Protein AF-A0A1G3HKA7-F1 (afdb_monomer)

Structure (mmCIF, N/CA/C/O backbone):
data_AF-A0A1G3HKA7-F1
#
_entry.id   AF-A0A1G3HKA7-F1
#
loop_
_atom_site.group_PDB
_atom_site.id
_atom_site.type_symbol
_atom_site.label_atom_id
_atom_site.label_alt_id
_atom_site.label_comp_id
_atom_site.label_asym_id
_atom_site.label_entity_id
_atom_site.label_seq_id
_atom_site.pdbx_PDB_ins_code
_atom_site.Cartn_x
_atom_site.Cartn_y
_atom_site.Cartn_z
_atom_site.occupancy
_atom_site.B_iso_or_equiv
_atom_site.auth_seq_id
_atom_site.auth_comp_id
_atom_site.auth_asym_id
_atom_site.auth_atom_id
_atom_site.pdbx_PDB_model_num
ATOM 1 N N . MET A 1 1 ? -32.199 0.121 73.602 1.00 49.81 1 MET A N 1
ATOM 2 C CA . MET A 1 1 ? -32.262 1.098 72.486 1.00 49.81 1 MET A CA 1
ATOM 3 C C . MET A 1 1 ? -31.265 0.816 71.352 1.00 49.81 1 MET A C 1
ATOM 5 O O . MET A 1 1 ? -31.538 1.232 70.237 1.00 49.81 1 MET A 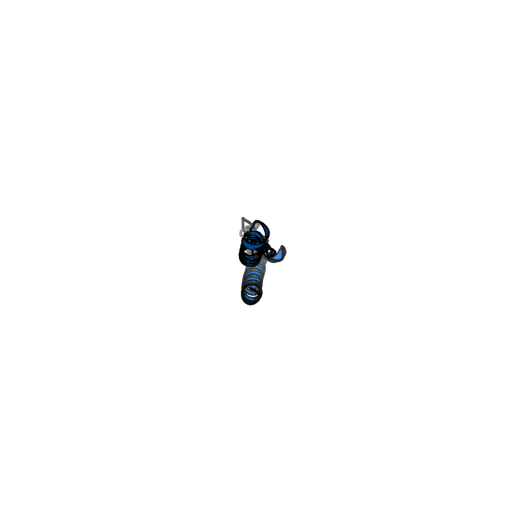O 1
ATOM 9 N N . LEU A 1 2 ? -30.203 0.025 71.576 1.00 53.94 2 LEU A N 1
ATOM 10 C CA . LEU A 1 2 ? -29.180 -0.344 70.576 1.00 53.94 2 LEU A CA 1
ATOM 11 C C . LEU A 1 2 ? -29.703 -1.103 69.331 1.00 53.94 2 LEU A C 1
ATOM 13 O O . LEU A 1 2 ? -29.152 -0.978 68.246 1.00 53.94 2 LEU A O 1
ATOM 17 N N . LYS A 1 3 ? -30.803 -1.862 69.456 1.00 55.69 3 LYS A N 1
ATOM 18 C CA . LYS A 1 3 ? -31.397 -2.624 68.336 1.00 55.69 3 LYS A CA 1
ATOM 19 C C . LYS A 1 3 ? -32.106 -1.752 67.290 1.00 55.69 3 LYS A C 1
ATOM 21 O O . LYS A 1 3 ? -32.301 -2.198 66.168 1.00 55.69 3 LYS A O 1
ATOM 26 N N . ARG A 1 4 ? -32.507 -0.525 67.645 1.00 58.28 4 ARG A N 1
ATOM 27 C CA . ARG A 1 4 ? -33.365 0.324 66.797 1.00 58.28 4 ARG A CA 1
ATOM 28 C C . ARG A 1 4 ? -32.567 1.188 65.812 1.00 58.28 4 ARG A C 1
ATOM 30 O O . ARG A 1 4 ? -33.125 1.650 64.827 1.00 58.28 4 ARG A O 1
ATOM 37 N N . THR A 1 5 ? -31.266 1.352 66.056 1.00 59.06 5 THR A N 1
ATOM 38 C CA . THR A 1 5 ? -30.319 2.089 65.202 1.00 59.06 5 THR A CA 1
ATOM 39 C C . THR A 1 5 ? -29.546 1.194 64.230 1.00 59.06 5 THR A C 1
ATOM 41 O O . THR A 1 5 ? -28.982 1.701 63.268 1.00 59.06 5 THR A O 1
ATOM 44 N N . LEU A 1 6 ? -29.553 -0.131 64.427 1.00 59.12 6 LEU A N 1
ATOM 45 C CA . LEU A 1 6 ? -28.897 -1.090 63.524 1.00 59.12 6 LEU A CA 1
ATOM 46 C C . LEU A 1 6 ? -29.649 -1.272 62.196 1.00 59.12 6 LEU A C 1
ATOM 48 O O . LEU A 1 6 ? -29.028 -1.446 61.152 1.00 59.12 6 LEU A O 1
ATOM 52 N N . LEU A 1 7 ? -30.981 -1.189 62.225 1.00 60.53 7 LEU A N 1
ATOM 53 C CA . LEU A 1 7 ? -31.828 -1.382 61.047 1.00 60.53 7 LEU A CA 1
ATOM 54 C C . LEU A 1 7 ? -31.588 -0.355 59.914 1.00 60.53 7 LEU A C 1
ATOM 56 O O . LEU A 1 7 ? -31.413 -0.782 58.774 1.00 60.53 7 LEU A O 1
ATOM 60 N N . PRO A 1 8 ? -31.539 0.972 60.170 1.00 63.72 8 PRO A N 1
ATOM 61 C CA . PRO A 1 8 ? -31.312 1.950 59.102 1.00 63.72 8 PRO A CA 1
ATOM 62 C C . PRO A 1 8 ? -29.895 1.880 58.519 1.00 63.72 8 PRO A C 1
ATOM 64 O O . PRO A 1 8 ? -29.694 2.238 57.361 1.00 63.72 8 PRO A O 1
ATOM 67 N N . LEU A 1 9 ? -28.922 1.382 59.290 1.00 62.91 9 LEU A N 1
ATOM 68 C CA . LEU A 1 9 ? -27.538 1.256 58.839 1.00 62.91 9 LEU A CA 1
ATOM 69 C C . LEU A 1 9 ? -27.397 0.177 57.754 1.00 62.91 9 LEU A C 1
ATOM 71 O O . LEU A 1 9 ? -26.706 0.388 56.767 1.00 62.91 9 LEU A O 1
ATOM 75 N N . ILE A 1 10 ? -28.118 -0.940 57.886 1.00 64.12 10 ILE A N 1
ATOM 76 C CA . ILE A 1 10 ? -28.122 -2.021 56.887 1.00 64.12 10 ILE A CA 1
ATOM 77 C C . ILE A 1 10 ? -28.792 -1.561 55.582 1.00 64.12 10 ILE A C 1
ATOM 79 O O . ILE A 1 10 ? -28.294 -1.853 54.497 1.00 64.12 10 ILE A O 1
ATOM 83 N N . VAL A 1 11 ? -29.882 -0.789 55.675 1.00 62.59 11 VAL A N 1
ATOM 84 C CA . VAL A 1 11 ? -30.581 -0.240 54.498 1.00 62.59 11 VAL A CA 1
ATOM 85 C C . VAL A 1 11 ? -29.694 0.753 53.738 1.00 62.59 11 VAL A C 1
ATOM 87 O O . VAL A 1 11 ? -29.629 0.700 52.512 1.00 62.59 11 VAL A O 1
ATOM 90 N N . ALA A 1 12 ? -28.952 1.607 54.451 1.00 61.38 12 ALA A N 1
ATOM 91 C CA . ALA A 1 12 ? -28.001 2.533 53.836 1.00 61.38 12 ALA A CA 1
ATOM 92 C C . ALA A 1 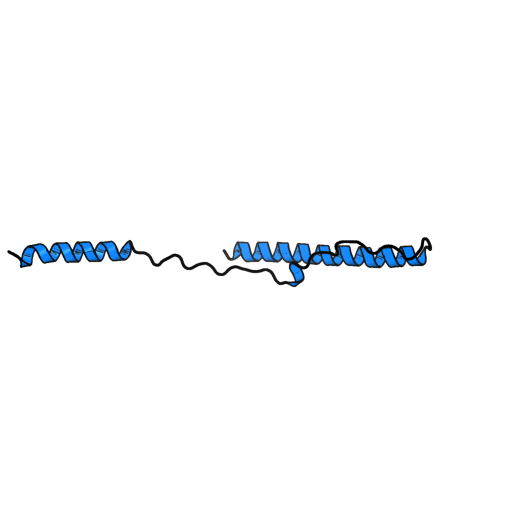12 ? -26.850 1.813 53.104 1.00 61.38 12 ALA A C 1
ATOM 94 O O . ALA A 1 12 ? -26.375 2.305 52.085 1.00 61.38 12 ALA A O 1
ATOM 95 N N . TRP A 1 13 ? -26.433 0.636 53.585 1.00 61.34 13 TRP A N 1
ATOM 96 C CA . TRP A 1 13 ? -25.372 -0.170 52.967 1.00 61.34 13 TRP A CA 1
ATOM 97 C C . TRP A 1 13 ? -25.841 -0.976 51.749 1.00 61.34 13 TRP A C 1
ATOM 99 O O . TRP A 1 13 ? -25.045 -1.249 50.856 1.00 61.34 13 TRP A O 1
ATOM 109 N N . MET A 1 14 ? -27.124 -1.343 51.670 1.00 60.84 14 MET A N 1
ATOM 110 C CA . MET A 1 14 ? -27.652 -2.012 50.474 1.00 60.84 14 MET A CA 1
ATOM 111 C C . MET A 1 14 ? -27.863 -1.047 49.300 1.00 60.84 14 MET A C 1
ATOM 113 O O . MET A 1 14 ? -27.730 -1.452 48.149 1.00 60.84 14 MET A O 1
ATOM 117 N N . LEU A 1 15 ? -28.134 0.234 49.567 1.00 56.78 15 LEU A N 1
ATOM 118 C CA . LEU A 1 15 ? -28.337 1.244 48.520 1.00 56.78 15 LEU A CA 1
ATOM 119 C C . LEU A 1 15 ? -27.031 1.703 47.849 1.00 56.78 15 LEU A C 1
ATOM 121 O O . LEU A 1 15 ? -27.060 2.148 46.704 1.00 56.78 15 LEU A O 1
ATOM 125 N N . THR A 1 16 ? -25.881 1.572 48.513 1.00 58.34 16 THR A N 1
ATOM 126 C CA . THR A 1 16 ? -24.572 1.911 47.925 1.00 58.34 16 THR A CA 1
ATOM 127 C C . THR A 1 16 ? -24.016 0.808 47.024 1.00 58.34 16 THR A C 1
ATOM 129 O O . THR A 1 16 ? -23.212 1.098 46.138 1.00 58.34 16 THR A O 1
ATOM 132 N N . ALA A 1 17 ? -24.482 -0.435 47.175 1.00 57.50 17 ALA A N 1
ATOM 133 C CA . ALA A 1 17 ? -24.015 -1.567 46.375 1.00 57.50 17 ALA A CA 1
ATOM 134 C C . ALA A 1 17 ? -24.435 -1.491 44.892 1.00 57.50 17 ALA A C 1
ATOM 136 O O . ALA A 1 17 ? -23.723 -2.010 44.040 1.00 57.50 17 ALA A O 1
ATOM 137 N N . CYS A 1 18 ? -25.535 -0.804 44.555 1.00 58.44 18 CYS A N 1
ATOM 138 C CA . CYS A 1 18 ? -25.940 -0.589 43.156 1.00 58.44 18 CYS A CA 1
ATOM 139 C C . CYS A 1 18 ? -25.278 0.632 42.492 1.00 58.44 18 CYS A C 1
ATOM 141 O O . CYS A 1 18 ? -25.322 0.743 41.270 1.00 58.44 18 CYS A O 1
ATOM 143 N N . ALA A 1 19 ? -24.667 1.539 43.265 1.00 57.97 19 ALA A N 1
ATOM 144 C CA . ALA A 1 19 ? -23.925 2.685 42.727 1.00 57.97 19 ALA A CA 1
ATOM 145 C C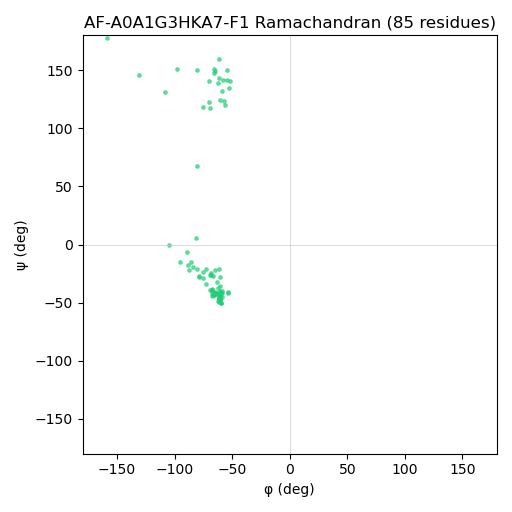 . ALA A 1 19 ? -22.453 2.343 42.433 1.00 57.97 19 ALA A C 1
ATOM 147 O O . ALA A 1 19 ? -21.819 2.987 41.598 1.00 57.97 19 ALA A O 1
ATOM 148 N N . ALA A 1 20 ? -21.921 1.301 43.078 1.00 65.06 20 ALA A N 1
ATOM 149 C CA . ALA A 1 20 ? -20.643 0.693 42.736 1.00 65.06 20 ALA A CA 1
ATOM 150 C C . ALA A 1 20 ? -20.828 -0.255 41.537 1.00 65.06 20 ALA A C 1
ATOM 152 O O . ALA A 1 20 ? -20.752 -1.475 41.666 1.00 65.06 20 ALA A O 1
ATOM 153 N N . GLY A 1 21 ? -21.138 0.310 40.367 1.00 64.44 21 GLY A N 1
ATOM 154 C CA . GLY A 1 21 ? -21.132 -0.444 39.115 1.00 64.44 21 GLY A CA 1
ATOM 155 C C . GLY A 1 21 ? -19.778 -1.128 38.902 1.00 64.44 21 GLY A C 1
ATOM 156 O O . GLY A 1 21 ? -18.746 -0.636 39.367 1.00 64.44 21 GLY A O 1
ATOM 157 N N . ALA A 1 22 ? -19.776 -2.274 38.216 1.00 70.88 22 ALA A N 1
ATOM 158 C CA . ALA A 1 22 ? -18.534 -2.935 37.831 1.00 70.88 22 ALA A CA 1
ATOM 159 C C . ALA A 1 22 ? -17.617 -1.931 37.102 1.00 70.88 22 ALA A C 1
ATOM 161 O O . ALA A 1 22 ? -18.122 -1.117 36.319 1.00 70.88 22 ALA A O 1
ATOM 162 N N . PRO A 1 23 ? -16.292 -1.956 37.345 1.00 74.00 23 PRO A N 1
ATOM 163 C CA . PRO A 1 23 ? -15.373 -1.110 36.597 1.00 74.00 23 PRO A CA 1
ATOM 164 C C . PRO A 1 23 ? -15.576 -1.357 35.094 1.00 74.00 23 PRO A C 1
ATOM 166 O O . PRO A 1 23 ? -15.816 -2.505 34.704 1.00 74.00 23 PRO A O 1
ATOM 169 N N . PRO A 1 24 ? -15.510 -0.313 34.248 1.00 72.81 24 PRO A N 1
ATOM 170 C CA . PRO A 1 24 ? -15.687 -0.480 32.815 1.00 72.81 24 PRO A CA 1
ATOM 171 C C . PRO A 1 24 ? -14.677 -1.507 32.303 1.00 72.81 24 PRO A C 1
ATOM 173 O O . PRO A 1 24 ? -13.466 -1.346 32.461 1.00 72.81 24 PRO A O 1
ATOM 176 N N . ILE A 1 25 ? -15.187 -2.589 31.717 1.00 77.19 25 ILE A N 1
ATOM 177 C CA . ILE A 1 25 ? -14.355 -3.591 31.059 1.00 77.19 25 ILE A CA 1
ATOM 1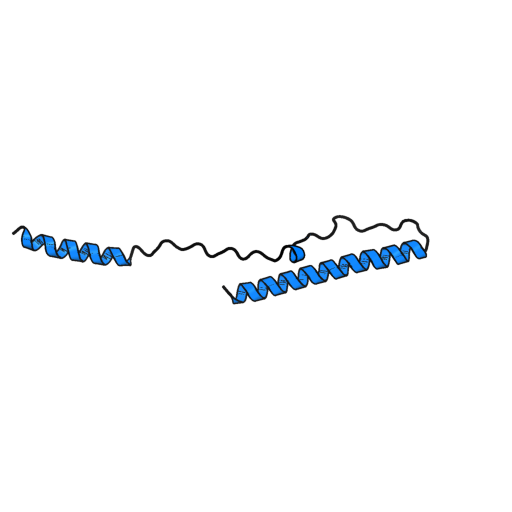78 C C . ILE A 1 25 ? -13.816 -2.929 29.794 1.00 77.19 25 ILE A C 1
ATOM 180 O O . ILE A 1 25 ? -14.590 -2.434 28.973 1.00 77.19 25 ILE A O 1
ATOM 184 N N . ALA A 1 26 ? -12.492 -2.885 29.650 1.00 78.12 26 ALA A N 1
ATOM 185 C CA . ALA A 1 26 ? -11.873 -2.371 28.439 1.00 78.12 26 ALA A CA 1
ATOM 186 C C . ALA A 1 26 ? -12.384 -3.175 27.235 1.00 78.12 26 ALA A C 1
ATOM 188 O O . ALA A 1 26 ? -12.264 -4.402 27.204 1.00 78.12 26 ALA A O 1
ATOM 189 N N . ALA A 1 27 ? -12.969 -2.486 26.255 1.00 76.31 27 ALA A N 1
ATOM 190 C CA . ALA A 1 27 ? -13.362 -3.126 25.011 1.00 76.31 27 ALA A CA 1
ATOM 191 C C . ALA A 1 27 ? -12.107 -3.680 24.311 1.00 76.31 27 ALA A C 1
ATOM 193 O O . ALA A 1 27 ? -11.070 -3.005 24.302 1.00 76.31 27 ALA A O 1
ATOM 194 N N . PRO A 1 28 ? -12.169 -4.886 23.720 1.00 77.56 28 PRO A N 1
ATOM 195 C CA . PRO A 1 28 ? -11.049 -5.421 22.963 1.00 77.56 28 PRO A CA 1
ATOM 196 C C . PRO A 1 28 ? -10.701 -4.472 21.810 1.00 77.56 28 PRO A C 1
ATOM 198 O O . PRO A 1 28 ? -11.575 -4.017 21.070 1.00 77.56 28 PRO A O 1
ATOM 201 N N . ALA A 1 29 ? -9.413 -4.158 21.664 1.00 80.81 29 ALA A N 1
ATOM 202 C CA . ALA A 1 29 ? -8.935 -3.362 20.545 1.00 80.81 29 ALA A CA 1
ATOM 203 C C . ALA A 1 29 ? -9.065 -4.183 19.255 1.00 80.81 29 ALA A C 1
ATOM 205 O O . ALA A 1 29 ? -8.436 -5.232 19.111 1.00 80.81 29 ALA A O 1
ATOM 206 N N . LEU A 1 30 ? -9.884 -3.708 18.319 1.00 87.69 30 LEU A N 1
ATOM 207 C CA . LEU A 1 30 ? -9.954 -4.279 16.979 1.00 87.69 30 LEU A CA 1
ATOM 208 C C . LEU A 1 30 ? -8.718 -3.820 16.203 1.00 87.69 30 LEU A C 1
ATOM 210 O O . LEU A 1 30 ? -8.503 -2.622 16.023 1.00 87.69 30 LEU A O 1
ATOM 214 N N . ILE A 1 31 ? -7.895 -4.777 15.781 1.00 90.38 31 ILE A N 1
ATOM 215 C CA . ILE A 1 31 ? -6.663 -4.537 15.024 1.00 90.38 31 ILE A CA 1
ATOM 216 C C . ILE A 1 31 ? -6.903 -5.000 13.581 1.00 90.38 31 ILE A C 1
ATOM 218 O O . ILE A 1 31 ? -7.409 -6.112 13.387 1.00 90.38 31 ILE A O 1
ATOM 222 N N . PRO A 1 32 ? -6.573 -4.183 12.566 1.00 92.12 32 PRO A N 1
ATOM 223 C CA . PRO A 1 32 ? -6.724 -4.590 11.177 1.00 92.12 32 PRO A CA 1
ATOM 224 C C . PRO A 1 32 ? -5.771 -5.745 10.825 1.00 92.12 32 PRO A C 1
ATOM 226 O O . PRO A 1 32 ? -4.681 -5.852 11.391 1.00 92.12 32 PRO A O 1
ATOM 229 N N . PRO A 1 33 ? -6.140 -6.605 9.862 1.00 93.31 33 PRO A N 1
ATOM 230 C CA . PRO A 1 33 ? -5.224 -7.587 9.293 1.00 93.31 33 PRO A CA 1
ATOM 231 C C . PRO A 1 33 ? -3.919 -6.945 8.799 1.00 93.31 33 PRO A C 1
ATOM 233 O O . PRO A 1 33 ? -3.954 -5.955 8.070 1.00 93.31 33 PRO A O 1
ATOM 236 N N . ALA A 1 34 ? -2.774 -7.554 9.129 1.00 92.56 34 ALA A N 1
ATOM 237 C CA . ALA A 1 34 ? -1.448 -6.985 8.853 1.00 92.56 34 ALA A CA 1
ATOM 238 C C . ALA A 1 34 ? -1.234 -6.598 7.376 1.00 92.56 34 ALA A C 1
ATOM 240 O O . ALA A 1 34 ? -0.744 -5.506 7.094 1.00 92.56 34 ALA A O 1
ATOM 241 N N . HIS A 1 35 ? -1.688 -7.442 6.443 1.00 93.19 35 HIS A N 1
ATOM 242 C CA . HIS A 1 35 ? -1.558 -7.215 4.998 1.00 93.19 35 HIS A CA 1
ATOM 243 C C . HIS A 1 35 ? -2.276 -5.948 4.494 1.00 93.19 35 HIS A C 1
ATOM 245 O O . HIS A 1 35 ? -1.934 -5.446 3.430 1.00 93.19 35 HIS A O 1
ATOM 251 N N . LEU A 1 36 ? -3.264 -5.419 5.228 1.00 94.94 36 LEU A N 1
ATOM 252 C CA . LEU A 1 36 ? 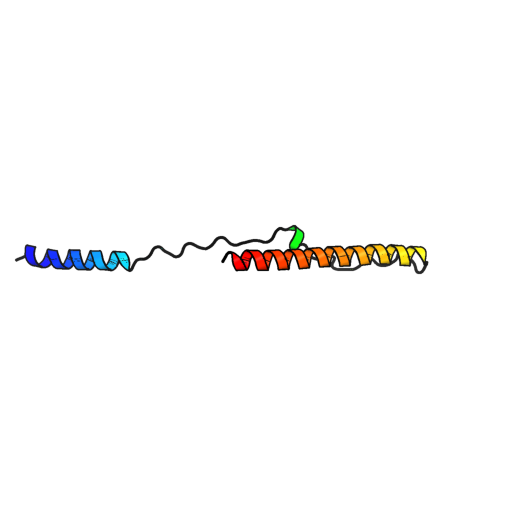-3.963 -4.172 4.878 1.00 94.94 36 LEU A CA 1
ATOM 253 C C . LEU A 1 36 ? -3.218 -2.923 5.359 1.00 94.94 36 LEU A C 1
ATOM 255 O O . LEU A 1 36 ? -3.466 -1.830 4.858 1.00 94.94 36 LEU A O 1
ATOM 259 N N . THR A 1 37 ? -2.320 -3.085 6.331 1.00 93.69 37 THR A N 1
ATOM 260 C CA . THR A 1 37 ? -1.547 -1.997 6.949 1.00 93.69 37 THR A CA 1
ATOM 261 C C . THR A 1 37 ? -0.091 -1.950 6.507 1.00 93.69 37 THR A C 1
ATOM 263 O O . THR A 1 37 ? 0.659 -1.089 6.961 1.00 93.69 37 THR A O 1
ATOM 266 N N . GLU A 1 38 ? 0.329 -2.869 5.639 1.00 92.75 38 GLU A N 1
ATOM 267 C CA . GLU A 1 38 ? 1.667 -2.831 5.063 1.00 92.75 38 GLU A CA 1
ATOM 268 C C . GLU A 1 38 ? 1.869 -1.531 4.275 1.00 92.75 38 GLU A C 1
ATOM 270 O O . GLU A 1 38 ? 1.089 -1.241 3.357 1.00 92.75 38 GLU A O 1
ATOM 275 N N . PRO A 1 39 ? 2.913 -0.747 4.593 1.00 90.12 39 PRO A N 1
ATOM 276 C CA . PRO A 1 39 ? 3.173 0.480 3.869 1.00 90.12 39 PRO A CA 1
ATOM 277 C C . PRO A 1 39 ? 3.525 0.173 2.404 1.00 90.12 39 PRO A C 1
ATOM 279 O O . PRO A 1 39 ? 4.108 -0.875 2.095 1.00 90.12 39 PRO A O 1
ATOM 282 N N . PRO A 1 40 ? 3.187 1.076 1.470 1.00 90.25 40 PRO A N 1
ATOM 283 C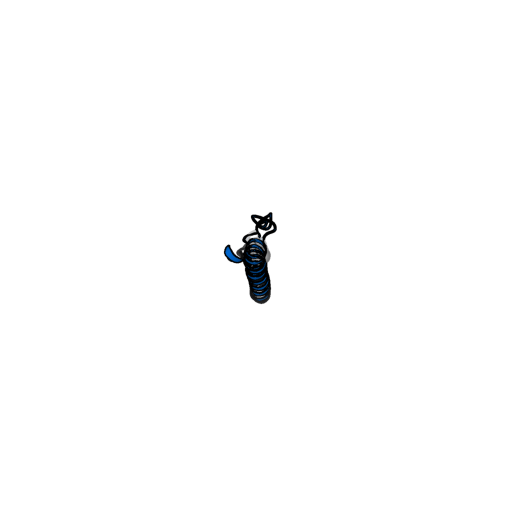 CA . PRO A 1 40 ? 3.759 1.019 0.134 1.00 90.25 40 PRO A CA 1
ATOM 284 C C . PRO A 1 40 ? 5.287 1.187 0.202 1.00 90.25 40 PRO A C 1
ATOM 286 O O . PRO A 1 40 ? 5.809 1.705 1.195 1.00 90.25 40 PRO A O 1
ATOM 289 N N . PRO A 1 41 ? 6.020 0.761 -0.841 1.00 91.75 41 PRO A N 1
ATOM 290 C CA . PRO A 1 41 ? 7.452 1.017 -0.906 1.00 91.75 41 PRO A CA 1
ATOM 291 C C . PRO A 1 41 ? 7.724 2.526 -0.833 1.00 91.75 41 PRO A C 1
ATOM 293 O O . PRO A 1 41 ? 6.979 3.330 -1.393 1.00 91.75 41 PRO A O 1
ATOM 296 N N . ALA A 1 42 ? 8.791 2.903 -0.125 1.00 92.44 42 ALA A N 1
ATOM 297 C CA . ALA A 1 42 ? 9.159 4.307 0.073 1.00 92.44 42 ALA A CA 1
ATOM 298 C C 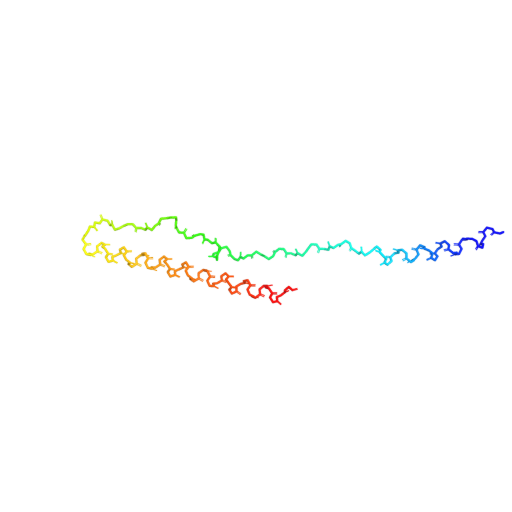. ALA A 1 42 ? 9.585 4.996 -1.233 1.00 92.44 42 ALA A C 1
ATOM 300 O O . ALA A 1 42 ? 9.444 6.208 -1.373 1.00 92.44 42 ALA A O 1
ATOM 301 N N . THR A 1 43 ? 10.096 4.214 -2.181 1.00 93.69 43 THR A N 1
ATOM 302 C CA . THR A 1 43 ? 10.520 4.660 -3.504 1.00 93.69 43 THR A CA 1
ATOM 303 C C . THR A 1 43 ? 9.912 3.754 -4.562 1.00 93.69 43 THR A C 1
ATOM 305 O O . THR A 1 43 ? 9.717 2.556 -4.344 1.00 93.69 43 THR A O 1
ATOM 308 N N . LEU A 1 44 ? 9.595 4.336 -5.714 1.00 93.19 44 LEU A N 1
ATOM 309 C CA . LEU A 1 44 ? 9.203 3.565 -6.886 1.00 93.19 44 LEU A CA 1
ATOM 310 C C . LEU A 1 44 ? 10.460 3.036 -7.585 1.00 93.19 44 LEU A C 1
ATOM 312 O O . LEU A 1 44 ? 11.510 3.678 -7.488 1.00 93.19 44 LEU A O 1
ATOM 316 N N . PRO A 1 45 ? 10.379 1.876 -8.256 1.00 94.44 45 PRO A N 1
ATOM 317 C CA . PRO A 1 45 ? 11.481 1.401 -9.075 1.00 94.44 45 PRO A CA 1
ATOM 318 C C . PRO A 1 45 ? 11.751 2.409 -10.196 1.00 94.44 45 PRO A C 1
ATOM 320 O O . PRO A 1 45 ? 10.823 2.986 -10.765 1.00 94.44 45 PRO A O 1
ATOM 323 N N . GLU A 1 46 ? 13.020 2.596 -10.527 1.00 96.00 46 GLU A N 1
ATOM 324 C CA . GLU A 1 46 ? 13.453 3.373 -11.689 1.00 96.00 46 GLU A CA 1
ATOM 325 C C . GLU A 1 46 ? 13.754 2.420 -12.856 1.00 96.00 46 GLU A C 1
ATOM 327 O O . GLU A 1 46 ? 14.091 1.252 -12.625 1.00 96.00 46 GLU A O 1
ATOM 332 N N . PRO A 1 47 ? 13.600 2.861 -14.114 1.00 97.19 47 PRO A N 1
ATOM 333 C CA . PRO A 1 47 ? 13.987 2.048 -15.259 1.00 97.19 47 PRO A CA 1
ATOM 334 C C . PRO A 1 47 ? 15.507 1.838 -15.286 1.00 97.19 47 PRO A C 1
ATOM 336 O O . PRO A 1 47 ? 16.278 2.709 -14.886 1.00 97.19 47 PRO A O 1
ATOM 339 N N . ALA A 1 48 ? 15.947 0.680 -15.784 1.00 96.50 48 ALA A N 1
ATOM 340 C CA . ALA A 1 48 ? 17.372 0.353 -15.872 1.00 96.50 48 ALA A CA 1
ATOM 341 C C . ALA A 1 48 ? 18.116 1.200 -16.922 1.00 96.50 48 ALA A C 1
ATOM 343 O O . ALA A 1 48 ? 19.326 1.406 -16.808 1.00 96.50 48 ALA A O 1
ATOM 344 N N . SER A 1 49 ? 17.400 1.680 -17.942 1.00 97.69 49 SER A N 1
ATOM 345 C CA . SER A 1 49 ? 17.910 2.569 -18.981 1.00 97.69 49 SER A CA 1
ATOM 346 C C . SER A 1 49 ? 16.772 3.341 -19.661 1.00 97.69 49 SER A C 1
ATOM 348 O O . SER A 1 49 ? 15.593 3.103 -19.395 1.00 97.69 49 SER A O 1
ATOM 350 N N . ASP A 1 50 ? 17.129 4.227 -20.593 1.00 97.44 50 ASP A N 1
ATOM 351 C CA . ASP A 1 50 ? 16.177 4.966 -21.432 1.00 97.44 50 ASP A CA 1
ATOM 352 C C . ASP A 1 50 ? 15.662 4.150 -22.638 1.00 97.44 50 ASP A C 1
ATOM 354 O O . ASP A 1 50 ? 14.961 4.678 -23.507 1.00 97.44 50 ASP A O 1
ATOM 358 N N . HIS A 1 51 ? 16.011 2.863 -22.742 1.00 98.31 51 HIS A N 1
ATOM 359 C CA . HIS A 1 51 ? 15.479 1.998 -23.791 1.00 98.31 51 HIS A CA 1
ATOM 360 C C . HIS A 1 51 ? 13.995 1.691 -23.558 1.00 98.31 51 HIS A C 1
ATOM 362 O O . HIS A 1 51 ? 13.558 1.441 -22.438 1.00 98.31 51 HIS A O 1
ATOM 368 N N . LEU A 1 52 ? 13.217 1.659 -24.646 1.00 98.06 52 LEU A N 1
ATOM 369 C CA . LEU A 1 52 ? 11.763 1.475 -24.589 1.00 98.06 52 LEU A CA 1
ATOM 370 C C . LEU A 1 52 ? 11.344 0.227 -23.798 1.00 98.06 52 LEU A C 1
ATOM 372 O O . LEU A 1 52 ? 10.387 0.296 -23.032 1.00 98.06 52 LEU A O 1
ATOM 376 N N . ASP A 1 53 ? 12.054 -0.888 -23.964 1.00 98.31 53 ASP A N 1
ATOM 377 C CA . ASP A 1 53 ? 11.731 -2.137 -23.270 1.00 98.31 53 ASP A CA 1
ATOM 378 C C . ASP A 1 53 ? 11.892 -1.999 -21.747 1.00 98.31 53 ASP A C 1
ATOM 380 O O . ASP A 1 53 ? 11.009 -2.417 -20.997 1.00 98.31 53 ASP A O 1
ATOM 384 N N . ASP A 1 54 ? 12.954 -1.331 -21.288 1.00 98.19 54 ASP A N 1
ATOM 385 C CA . ASP A 1 54 ? 13.190 -1.070 -19.863 1.00 98.19 54 ASP A CA 1
ATOM 386 C C . ASP A 1 54 ? 12.147 -0.101 -19.291 1.00 98.19 54 ASP A C 1
ATOM 388 O O . ASP A 1 54 ? 11.646 -0.302 -18.182 1.00 98.19 54 ASP A O 1
ATOM 392 N N . LEU A 1 55 ? 11.756 0.914 -20.068 1.00 98.31 55 LEU A N 1
ATOM 393 C CA . LEU A 1 55 ? 10.689 1.846 -19.699 1.00 98.31 55 LEU A CA 1
ATOM 394 C C . LEU A 1 55 ? 9.331 1.139 -19.572 1.00 98.31 55 LEU A C 1
ATOM 396 O O . LEU A 1 55 ? 8.578 1.399 -18.632 1.00 98.31 55 LEU A O 1
ATOM 400 N N . LEU A 1 56 ? 9.008 0.229 -20.496 1.00 98.44 56 LEU A N 1
ATOM 401 C CA . LEU A 1 56 ? 7.765 -0.543 -20.463 1.00 98.44 56 LEU A CA 1
ATOM 402 C C . LEU A 1 56 ? 7.730 -1.516 -19.283 1.00 98.44 56 LEU A C 1
ATOM 404 O O . LEU A 1 56 ? 6.712 -1.598 -18.591 1.00 98.44 56 LEU A O 1
ATOM 408 N N . LEU A 1 57 ? 8.830 -2.227 -19.022 1.00 98.12 57 LEU A N 1
ATOM 409 C CA . LEU A 1 57 ? 8.937 -3.124 -17.870 1.00 98.12 57 LEU A CA 1
ATOM 410 C C . LEU A 1 57 ? 8.765 -2.358 -16.556 1.00 98.12 57 LEU A C 1
ATOM 412 O O . LEU A 1 57 ? 7.948 -2.750 -15.718 1.00 98.12 57 LEU A O 1
ATOM 416 N N . ASN A 1 58 ? 9.455 -1.225 -16.411 1.00 98.19 58 ASN A N 1
ATOM 417 C CA . ASN A 1 58 ? 9.316 -0.358 -15.246 1.00 98.19 58 ASN A CA 1
ATOM 418 C C . ASN A 1 58 ? 7.882 0.173 -15.081 1.00 98.19 58 ASN A C 1
ATOM 420 O O . ASN A 1 58 ? 7.356 0.196 -13.964 1.00 98.19 58 ASN A O 1
ATOM 424 N N . HIS A 1 59 ? 7.220 0.552 -16.179 1.00 97.94 59 HIS A N 1
ATOM 425 C CA . HIS A 1 59 ? 5.831 1.003 -16.147 1.00 97.94 59 HIS A CA 1
ATOM 426 C C . HIS A 1 59 ? 4.891 -0.084 -15.613 1.00 97.94 59 HIS A C 1
ATOM 428 O O . HIS A 1 59 ? 4.074 0.192 -14.733 1.00 97.94 59 HIS A O 1
ATOM 434 N N . ILE A 1 60 ? 5.019 -1.321 -16.106 1.00 98.06 60 ILE A N 1
ATOM 435 C CA . ILE A 1 60 ? 4.203 -2.460 -15.660 1.00 98.06 60 ILE A CA 1
ATOM 436 C C . ILE A 1 60 ? 4.430 -2.734 -14.170 1.00 98.06 60 ILE A C 1
ATOM 438 O O . ILE A 1 60 ? 3.467 -2.899 -13.416 1.00 98.06 60 ILE A O 1
ATOM 442 N N . GLU A 1 61 ? 5.689 -2.759 -13.731 1.00 97.38 61 GLU A N 1
ATOM 443 C CA . GLU A 1 61 ? 6.035 -2.999 -12.330 1.00 97.38 61 GLU A CA 1
ATOM 444 C C . GLU A 1 61 ? 5.457 -1.911 -11.414 1.00 97.38 61 GLU A C 1
ATOM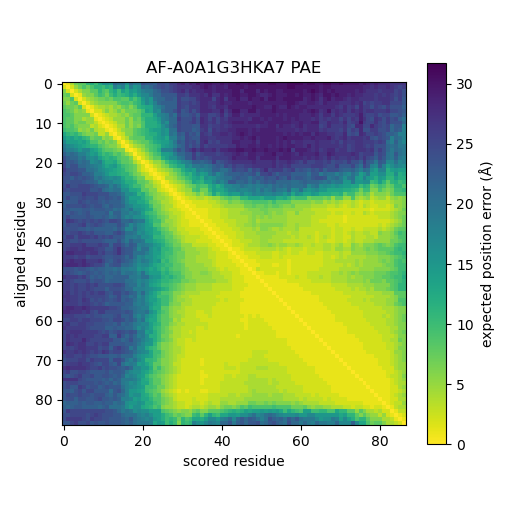 446 O O . GLU A 1 61 ? 4.760 -2.211 -10.436 1.00 97.38 61 GLU A O 1
ATOM 451 N N . THR A 1 62 ? 5.680 -0.647 -11.774 1.00 97.12 62 THR A N 1
ATOM 452 C CA . THR A 1 62 ? 5.194 0.523 -11.038 1.00 97.12 62 THR A CA 1
ATOM 453 C C . THR A 1 62 ? 3.667 0.545 -10.975 1.00 97.12 62 THR A C 1
ATOM 455 O O . THR A 1 62 ? 3.091 0.710 -9.897 1.00 97.12 62 THR A O 1
ATOM 458 N N . ALA A 1 63 ? 2.981 0.302 -12.096 1.00 97.50 63 ALA A N 1
ATOM 459 C CA . ALA A 1 63 ? 1.523 0.202 -12.130 1.00 97.50 63 ALA A CA 1
ATOM 460 C C . ALA A 1 63 ? 1.013 -0.928 -11.220 1.00 97.50 63 ALA A C 1
ATOM 462 O O . ALA A 1 63 ? 0.057 -0.739 -10.463 1.00 97.50 63 ALA A O 1
ATOM 463 N N . GLY A 1 64 ? 1.686 -2.083 -11.218 1.00 96.94 64 GLY A N 1
ATOM 464 C CA . GLY A 1 64 ? 1.371 -3.193 -10.321 1.00 96.94 64 GLY A CA 1
ATOM 465 C C . GLY A 1 64 ? 1.470 -2.814 -8.839 1.00 96.94 64 GLY A C 1
ATOM 466 O O . GLY A 1 64 ? 0.608 -3.198 -8.044 1.00 96.94 64 GLY A O 1
ATOM 467 N N . LEU A 1 65 ? 2.480 -2.026 -8.454 1.00 96.50 65 LEU A N 1
ATOM 468 C CA . LEU A 1 65 ? 2.627 -1.516 -7.084 1.00 96.50 65 LEU A CA 1
ATOM 469 C C . LEU A 1 65 ? 1.485 -0.570 -6.692 1.00 96.50 65 LEU A C 1
ATOM 471 O O . LEU A 1 65 ? 0.951 -0.684 -5.581 1.00 96.50 65 LEU A O 1
ATOM 475 N N . TYR A 1 66 ? 1.071 0.314 -7.602 1.00 95.62 66 TYR A N 1
ATOM 476 C CA . TYR A 1 66 ? -0.083 1.189 -7.387 1.00 95.62 66 TYR A CA 1
ATOM 477 C C . TYR A 1 66 ? -1.376 0.397 -7.198 1.00 95.62 66 TYR A C 1
ATOM 479 O O . TYR A 1 66 ? -2.113 0.652 -6.244 1.00 95.62 66 TYR A O 1
ATOM 487 N N . HIS A 1 67 ? -1.639 -0.590 -8.057 1.00 97.06 67 HIS A N 1
ATOM 488 C CA . HIS A 1 67 ? -2.843 -1.415 -7.965 1.00 97.06 67 HIS A CA 1
ATOM 489 C C . HIS A 1 67 ? -2.920 -2.181 -6.644 1.00 97.06 67 HIS A C 1
ATOM 491 O O . HIS A 1 67 ? -3.920 -2.061 -5.936 1.00 97.06 67 HIS A O 1
ATOM 497 N N . ARG A 1 68 ? -1.841 -2.868 -6.248 1.00 95.56 68 ARG A N 1
ATOM 498 C CA . ARG A 1 68 ? -1.785 -3.577 -4.957 1.00 95.56 68 ARG A CA 1
ATOM 499 C C . ARG A 1 68 ? -2.005 -2.637 -3.775 1.00 95.56 68 ARG A C 1
ATOM 501 O O . ARG A 1 68 ? -2.716 -2.959 -2.828 1.00 95.56 68 ARG A O 1
ATOM 508 N N . THR A 1 69 ? -1.411 -1.449 -3.824 1.00 95.38 69 THR A N 1
ATOM 509 C CA . THR A 1 69 ? -1.569 -0.450 -2.761 1.00 95.38 69 THR A CA 1
ATOM 510 C C . THR A 1 69 ? -3.008 0.052 -2.678 1.00 95.38 69 THR A C 1
ATOM 512 O O . THR A 1 69 ? -3.571 0.111 -1.586 1.00 95.38 69 THR A O 1
ATOM 515 N N . ARG A 1 70 ? -3.642 0.333 -3.820 1.00 95.81 70 ARG A N 1
ATOM 516 C CA . ARG A 1 70 ? -5.059 0.706 -3.891 1.00 95.81 70 ARG A CA 1
ATOM 517 C C . ARG A 1 70 ? -5.967 -0.382 -3.312 1.00 95.81 70 ARG A C 1
ATOM 519 O O . ARG A 1 70 ? -6.872 -0.059 -2.548 1.00 95.81 70 ARG A O 1
ATOM 526 N N . GLU A 1 71 ? -5.733 -1.646 -3.655 1.00 96.88 71 GLU A N 1
ATOM 527 C CA . GLU A 1 71 ? -6.505 -2.779 -3.128 1.00 96.88 71 GLU A CA 1
ATOM 528 C C . GLU A 1 71 ? -6.396 -2.884 -1.604 1.00 96.88 71 GLU A C 1
ATOM 530 O O . GLU A 1 71 ? -7.415 -3.030 -0.928 1.00 96.88 71 GLU A O 1
ATOM 535 N N . ARG A 1 72 ? -5.186 -2.723 -1.049 1.00 96.00 72 ARG A N 1
ATOM 536 C CA . ARG A 1 72 ? -4.973 -2.697 0.407 1.00 96.00 72 ARG A CA 1
ATOM 537 C C . ARG A 1 72 ? -5.732 -1.555 1.078 1.00 96.00 72 ARG A C 1
ATOM 539 O O . ARG A 1 72 ? -6.431 -1.797 2.059 1.00 96.00 72 ARG A O 1
ATOM 546 N N . PHE A 1 73 ? -5.665 -0.338 0.531 1.00 95.25 73 PHE A N 1
ATOM 547 C CA . PHE A 1 73 ? -6.412 0.803 1.073 1.00 95.25 73 PHE A CA 1
ATOM 548 C C . PHE A 1 73 ? -7.923 0.574 1.047 1.00 95.25 73 PHE A C 1
ATOM 550 O O . PHE A 1 73 ? -8.594 0.825 2.047 1.00 95.25 73 PHE A O 1
ATOM 557 N N . GLN A 1 74 ? -8.460 0.047 -0.055 1.00 96.75 74 GLN A N 1
ATOM 558 C CA . GLN A 1 74 ? -9.881 -0.287 -0.130 1.00 96.75 74 GLN A CA 1
ATOM 559 C C . GLN A 1 74 ? -10.257 -1.367 0.892 1.00 96.75 74 GLN A C 1
ATOM 561 O O . GLN A 1 74 ? -11.282 -1.258 1.559 1.00 96.75 74 GLN A O 1
ATOM 566 N N . GLY A 1 75 ? -9.420 -2.396 1.050 1.00 96.31 75 GLY A N 1
ATOM 567 C CA . GLY A 1 75 ? -9.618 -3.432 2.060 1.00 96.31 75 GLY A CA 1
ATOM 568 C C . GLY A 1 75 ? -9.618 -2.872 3.484 1.00 96.31 75 GLY A C 1
ATOM 569 O O . GLY A 1 75 ? -10.456 -3.271 4.292 1.00 96.31 75 GLY A O 1
ATOM 570 N N . LEU A 1 76 ? -8.733 -1.915 3.779 1.00 95.69 76 LEU A N 1
ATOM 571 C CA . LEU A 1 76 ? -8.670 -1.244 5.077 1.00 95.69 76 LEU A CA 1
ATOM 572 C C . LEU A 1 76 ? -9.927 -0.409 5.353 1.00 95.69 76 LEU A C 1
ATOM 574 O O . LEU A 1 76 ? -10.473 -0.495 6.451 1.00 95.69 76 LEU A O 1
ATOM 578 N N . ILE A 1 77 ? -10.419 0.342 4.363 1.00 95.19 77 ILE A N 1
ATOM 579 C CA . ILE A 1 77 ? -11.681 1.095 4.465 1.00 95.19 77 ILE A CA 1
ATOM 580 C C . ILE A 1 77 ? -12.845 0.140 4.742 1.00 95.19 77 ILE A C 1
ATOM 582 O O . ILE A 1 77 ? -13.564 0.319 5.719 1.00 95.19 77 ILE A O 1
ATOM 586 N N . ASN A 1 78 ? -12.970 -0.933 3.958 1.00 96.06 78 ASN A N 1
ATOM 587 C CA . ASN A 1 78 ? -14.038 -1.918 4.141 1.00 96.06 78 ASN A CA 1
ATOM 588 C C . ASN A 1 78 ? -13.976 -2.586 5.529 1.00 96.06 78 ASN A C 1
ATOM 590 O O . ASN A 1 78 ? -15.005 -2.929 6.111 1.00 96.06 78 ASN A O 1
ATOM 594 N N . TRP A 1 79 ? -12.771 -2.822 6.059 1.00 95.38 79 TRP A N 1
ATOM 595 C CA . TRP A 1 79 ? -12.589 -3.345 7.413 1.00 95.38 79 TRP A CA 1
ATOM 596 C C . TRP A 1 79 ? -13.032 -2.330 8.475 1.00 95.38 79 TRP A C 1
ATOM 598 O O . TRP A 1 79 ? -13.722 -2.711 9.422 1.00 95.38 79 TRP A O 1
ATOM 608 N N . LEU A 1 80 ? -12.687 -1.049 8.311 1.00 92.94 80 LEU A N 1
ATOM 609 C CA . LEU A 1 80 ? -13.118 0.032 9.202 1.00 92.94 80 LEU A CA 1
ATOM 610 C C . LEU A 1 80 ? -14.640 0.187 9.217 1.00 92.94 80 LEU A C 1
ATOM 612 O O . LEU A 1 80 ? -15.224 0.273 10.290 1.00 92.94 80 LEU A O 1
ATOM 616 N N . GLU A 1 81 ? -15.289 0.167 8.054 1.00 93.75 81 GLU A N 1
ATOM 617 C CA . GLU A 1 81 ? -16.750 0.269 7.945 1.00 93.75 81 GLU A CA 1
ATOM 618 C C . GLU A 1 81 ? -17.440 -0.880 8.689 1.00 93.75 81 GLU A C 1
ATOM 620 O O . GLU A 1 81 ? -18.256 -0.647 9.579 1.00 93.75 81 GLU A O 1
ATOM 625 N N . LYS A 1 82 ? -17.023 -2.125 8.427 1.00 90.31 82 LYS A N 1
ATOM 626 C CA . LYS A 1 82 ? -17.582 -3.308 9.103 1.00 90.31 82 LYS A CA 1
ATOM 627 C C . LYS A 1 82 ? -17.340 -3.309 10.607 1.00 90.31 82 LYS A C 1
ATOM 629 O O . LYS A 1 82 ? -18.177 -3.781 11.363 1.00 90.31 82 LYS A O 1
ATOM 634 N N . THR A 1 83 ? -16.180 -2.839 11.058 1.00 89.25 83 THR A N 1
ATOM 635 C CA . THR A 1 83 ? -15.871 -2.800 12.494 1.00 89.25 83 THR A CA 1
ATOM 636 C C . THR A 1 83 ? -16.541 -1.636 13.209 1.00 89.25 83 THR A C 1
ATOM 638 O O . THR A 1 83 ? -16.862 -1.770 14.387 1.00 89.25 83 THR A O 1
ATOM 641 N N . HIS A 1 84 ? -16.803 -0.530 1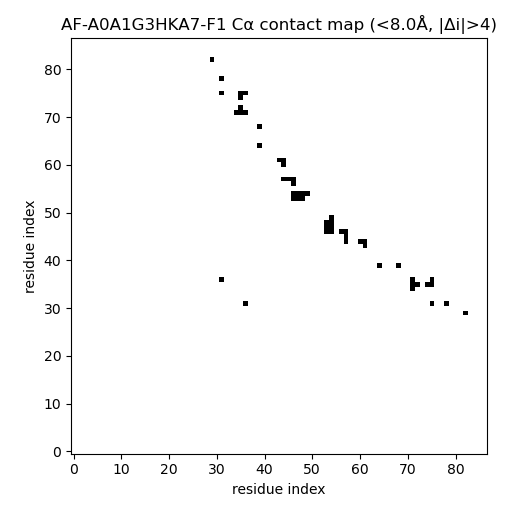2.513 1.00 79.56 84 HIS A N 1
ATOM 642 C CA . HIS A 1 84 ? -17.600 0.574 13.033 1.00 79.56 84 HIS A CA 1
ATOM 643 C C . HIS A 1 84 ? -19.067 0.169 13.225 1.00 79.56 84 HIS A C 1
ATOM 645 O O . HIS A 1 84 ? -19.658 0.525 14.233 1.00 79.56 84 HIS A O 1
ATOM 651 N N . GLU A 1 85 ? -19.641 -0.619 12.311 1.00 75.00 85 GLU A N 1
ATOM 652 C CA . GLU A 1 85 ? -20.996 -1.179 12.461 1.00 75.00 85 GLU A CA 1
ATOM 653 C C . GLU A 1 85 ? -21.136 -2.165 13.637 1.00 75.00 85 GLU A C 1
ATOM 655 O O . GLU A 1 85 ? -22.242 -2.399 14.119 1.00 75.00 85 GLU A O 1
ATOM 660 N N . LEU A 1 86 ? -20.029 -2.755 14.101 1.00 60.12 86 LEU A N 1
ATOM 661 C CA . LEU A 1 86 ? -20.001 -3.704 15.222 1.00 60.12 86 LEU A CA 1
ATOM 662 C C . LEU A 1 86 ? -19.820 -3.035 16.597 1.00 60.12 86 LEU A C 1
ATOM 664 O O . LEU A 1 86 ? -19.844 -3.743 17.608 1.00 60.12 86 LEU A O 1
ATOM 668 N N . ARG A 1 87 ? -19.584 -1.718 16.645 1.00 56.69 87 ARG A N 1
ATOM 669 C CA . ARG A 1 87 ? -19.383 -0.945 17.879 1.00 56.69 87 ARG A CA 1
ATOM 670 C C . ARG A 1 87 ? -20.649 -0.182 18.255 1.00 56.69 87 ARG A C 1
ATOM 672 O O . ARG A 1 87 ? -20.929 -0.147 19.474 1.00 56.69 87 ARG A O 1
#

Secondary structure (DSSP, 8-state):
-THHHHHHHHHHHHHHTTTSPPPPPPPPPP---HHHHPPPPSSPPPPSSSSHHHHHHHHHHHHHHHHHHHHHHHHHHHHHHHHHHT-

pLDDT: mean 83.55, std 15.85, range [49.81, 98.44]

Foldseek 3Di:
DVVVVVVVVVVVVVVVVVVPPDDDDDDDDDDDDPLLVDDQDPDQDDFPDPDPVSVVVSVVRRVVSVVSNVVSPVSVVVVVVVVVVVD

Solvent-accessible surface area (backbone atoms only — not comparable to full-atom values): 5474 Å² total; per-residue (Å²): 119,76,76,71,64,53,58,63,54,55,54,59,56,60,63,51,58,74,72,61,60,78,76,84,74,81,75,82,82,87,73,78,62,67,81,44,69,58,76,73,75,95,64,79,82,72,51,90,47,94,49,67,68,37,44,49,52,34,48,53,54,50,51,51,53,51,52,54,46,50,52,25,51,53,51,41,51,55,48,50,55,57,52,58,76,73,107

Mean predicted aligned error: 12.56 Å

Radius of gyration: 31.17 Å; Cα contacts (8 Å, |Δi|>4): 27; chains: 1; bounding box: 51×13×97 Å

Sequence (87 aa):
MLKRTLLPLIVAWMLTACAAGAPPIAAPALIPPAHLTEPPPATLPEPASDHLDDLLLNHIETAGLYHRTRERFQGLINWLEKTHELR